Protein AF-A0A2A4GU53-F1 (afdb_monomer)

Radius of gyration: 11.16 Å; Cα contacts (8 Å, |Δi|>4): 140; chains: 1; bounding box: 24×25×27 Å

Organism: NCBI:txid53344

Foldseek 3Di:
DKKWWQWPVRDIDIAPAFAWKWKDDPPGIDIQGPVRVVVDDDDQQIWMWTDGPDIDIDRSVGTPDMDDD

pLDDT: mean 91.22, std 4.43, range [76.38, 96.56]

Solvent-accessible surface area (backbone atoms only — not comparable to full-atom values): 3936 Å² total; per-residue (Å²): 75,36,38,41,39,33,30,71,89,70,50,75,46,77,28,47,55,47,53,37,37,38,32,78,46,97,90,48,78,42,73,43,42,68,91,46,50,91,74,66,76,86,56,57,90,36,50,40,34,41,36,36,80,40,78,48,77,48,51,32,73,46,50,65,50,77,46,81,88

Structure (mmCIF, N/CA/C/O backbone):
data_AF-A0A2A4GU53-F1
#
_entry.id   AF-A0A2A4GU53-F1
#
loop_
_atom_site.group_PDB
_atom_site.id
_atom_site.type_symbol
_atom_site.label_atom_id
_atom_site.label_alt_id
_atom_site.label_comp_id
_atom_site.label_asym_id
_atom_site.label_entity_id
_atom_site.label_seq_id
_atom_site.pdbx_PDB_ins_code
_atom_site.Cartn_x
_atom_site.Cartn_y
_atom_site.Cartn_z
_atom_site.occupancy
_atom_site.B_iso_or_equiv
_atom_site.auth_seq_id
_atom_site.auth_comp_id
_atom_site.auth_asym_id
_atom_site.auth_atom_id
_atom_site.pdbx_PDB_model_num
ATOM 1 N N . MET A 1 1 ? -4.606 -10.886 0.940 1.00 89.06 1 MET A N 1
ATOM 2 C CA . MET A 1 1 ? -3.976 -10.173 2.070 1.00 89.06 1 MET A CA 1
ATOM 3 C C . MET A 1 1 ? -4.736 -8.881 2.274 1.00 89.06 1 MET A C 1
ATOM 5 O O . MET A 1 1 ? -5.161 -8.291 1.285 1.00 89.06 1 MET A O 1
ATOM 9 N N . LYS A 1 2 ? -4.980 -8.486 3.517 1.00 92.44 2 LYS A N 1
ATOM 10 C CA . LYS A 1 2 ? -5.643 -7.234 3.872 1.00 92.44 2 LYS A CA 1
ATOM 11 C C . LYS A 1 2 ? -4.592 -6.207 4.268 1.00 92.44 2 LYS A C 1
ATOM 13 O O . LYS A 1 2 ? -3.655 -6.530 4.991 1.00 92.44 2 LYS A O 1
ATOM 18 N N . VAL A 1 3 ? -4.784 -4.976 3.813 1.00 94.00 3 VAL A N 1
ATOM 19 C CA . VAL A 1 3 ? -3.985 -3.818 4.213 1.00 94.00 3 VAL A CA 1
ATOM 20 C C . VAL A 1 3 ? -4.851 -2.876 5.022 1.00 94.00 3 VAL A C 1
ATOM 22 O O . VAL A 1 3 ? -5.972 -2.560 4.612 1.00 94.00 3 VAL A O 1
ATOM 25 N N . LEU A 1 4 ? -4.323 -2.405 6.144 1.00 95.81 4 LEU A N 1
ATOM 26 C CA . LEU A 1 4 ? -4.846 -1.260 6.871 1.00 95.81 4 LEU A CA 1
ATOM 27 C C . LEU A 1 4 ? -3.835 -0.117 6.782 1.00 95.81 4 LEU A C 1
ATOM 29 O O . LEU A 1 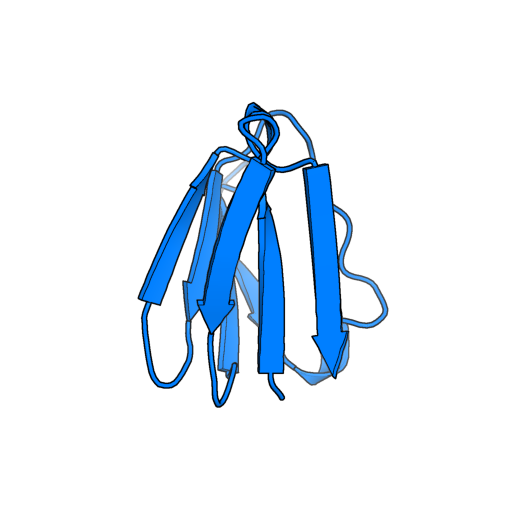4 ? -2.709 -0.232 7.252 1.00 95.81 4 LEU A O 1
ATOM 33 N N . VAL A 1 5 ? -4.252 0.987 6.171 1.00 95.00 5 VAL A N 1
ATOM 34 C CA . VAL A 1 5 ? -3.487 2.231 6.092 1.00 95.00 5 VAL A CA 1
ATOM 35 C C . VAL A 1 5 ? -4.092 3.210 7.090 1.00 95.00 5 VAL A C 1
ATOM 37 O O . VAL A 1 5 ? -5.247 3.621 6.942 1.00 95.00 5 VAL A O 1
ATOM 40 N N . THR A 1 6 ? -3.322 3.576 8.111 1.00 96.25 6 THR A N 1
ATOM 41 C CA . THR A 1 6 ? -3.698 4.628 9.062 1.00 96.25 6 THR A CA 1
ATOM 42 C C . THR A 1 6 ? -3.048 5.930 8.624 1.00 96.25 6 THR A C 1
ATOM 44 O O . THR A 1 6 ? -1.834 5.979 8.423 1.00 96.25 6 THR A O 1
ATOM 47 N N . LEU A 1 7 ? -3.844 6.985 8.465 1.00 95.50 7 LEU A N 1
ATOM 48 C CA . LEU A 1 7 ? -3.362 8.310 8.089 1.00 95.50 7 LEU A CA 1
ATOM 49 C C . LEU A 1 7 ? -3.037 9.151 9.327 1.00 95.50 7 LEU A C 1
ATOM 51 O O . LEU A 1 7 ? -3.503 8.879 10.434 1.00 95.50 7 LEU A O 1
ATOM 55 N N . LYS A 1 8 ? -2.243 10.205 9.137 1.00 94.69 8 LYS A N 1
ATOM 56 C CA . LYS A 1 8 ? -1.847 11.145 10.198 1.00 94.69 8 LYS A CA 1
ATOM 57 C C . LYS A 1 8 ? -3.021 11.925 10.790 1.00 94.69 8 LYS A C 1
ATOM 59 O O . LYS A 1 8 ? -2.928 12.366 11.930 1.00 94.69 8 LYS A O 1
ATOM 64 N N . ASP A 1 9 ? -4.118 12.064 10.048 1.00 95.44 9 ASP A N 1
ATOM 65 C CA . ASP A 1 9 ? -5.375 12.636 10.547 1.00 95.44 9 ASP A CA 1
ATOM 66 C C . ASP A 1 9 ? -6.183 11.655 11.428 1.00 95.44 9 ASP A C 1
ATOM 68 O O . ASP A 1 9 ? -7.244 12.007 11.940 1.00 95.44 9 ASP A O 1
ATOM 72 N N . GLY A 1 10 ? -5.684 10.427 11.617 1.00 94.75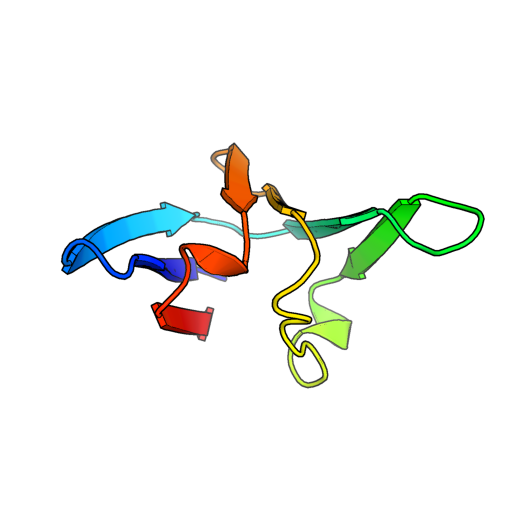 10 GLY A N 1
ATOM 73 C CA . GLY A 1 10 ? -6.315 9.364 12.397 1.00 94.75 10 GLY A CA 1
ATOM 74 C C . GLY A 1 10 ? -7.329 8.526 11.615 1.00 94.75 10 GLY A C 1
ATOM 75 O O . GLY A 1 10 ? -7.827 7.526 12.139 1.00 94.75 10 GLY A O 1
ATOM 76 N N . SER A 1 11 ? -7.634 8.888 10.367 1.00 96.56 11 SER A N 1
ATOM 77 C CA . SER A 1 11 ? -8.523 8.099 9.523 1.00 96.56 11 SER A CA 1
ATOM 78 C C . SER A 1 11 ? -7.868 6.783 9.100 1.00 96.56 11 SER A C 1
ATOM 80 O O . SER A 1 11 ? -6.649 6.661 8.965 1.00 96.56 11 SER A O 1
ATOM 82 N N . LYS A 1 12 ? -8.706 5.762 8.907 1.00 96.38 12 LYS A N 1
ATOM 83 C CA . LYS A 1 12 ? -8.280 4.408 8.549 1.00 96.38 12 LYS A CA 1
ATOM 84 C C . LYS A 1 12 ? -8.874 4.014 7.209 1.00 96.38 12 LYS A C 1
ATOM 86 O O . LYS A 1 12 ? -10.074 4.181 6.977 1.00 96.38 12 LYS A O 1
ATOM 91 N N . LYS A 1 13 ? -8.031 3.497 6.322 1.00 95.62 13 LYS A N 1
ATOM 92 C CA . LYS A 1 13 ? -8.408 3.005 4.998 1.00 95.62 13 LYS A CA 1
ATOM 93 C C . LYS A 1 13 ? -7.997 1.551 4.888 1.00 95.62 13 LYS A C 1
ATOM 95 O O . LYS A 1 13 ? -6.895 1.178 5.270 1.00 95.62 13 LYS A O 1
ATOM 100 N N . HIS A 1 14 ? -8.889 0.735 4.354 1.00 94.88 14 HIS A N 1
ATOM 101 C CA . HIS A 1 14 ? -8.627 -0.683 4.170 1.00 94.88 14 HIS A CA 1
ATOM 102 C C . HIS A 1 14 ? -8.488 -0.998 2.687 1.00 94.88 14 HIS A C 1
ATOM 104 O O . HIS A 1 14 ? -9.123 -0.343 1.861 1.00 94.88 14 HIS A O 1
ATOM 110 N N . VAL A 1 15 ? -7.698 -2.016 2.361 1.00 94.75 15 VAL A N 1
ATOM 111 C CA . VAL A 1 15 ? -7.696 -2.679 1.053 1.00 94.75 15 VAL A CA 1
ATOM 112 C C . VAL A 1 15 ? -7.769 -4.179 1.295 1.00 94.75 15 VAL A C 1
ATOM 114 O O . VAL A 1 15 ? -6.887 -4.754 1.927 1.00 94.75 15 VAL A O 1
ATOM 117 N N . SER A 1 16 ? -8.845 -4.810 0.831 1.00 95.06 16 SER A N 1
ATOM 118 C CA . SER A 1 16 ? -8.976 -6.271 0.867 1.00 95.06 16 SER A CA 1
ATOM 119 C C . SER A 1 16 ? -8.368 -6.881 -0.391 1.00 95.06 16 SER A C 1
ATOM 121 O O . SER A 1 16 ? -8.283 -6.204 -1.413 1.00 95.06 16 SER A O 1
ATOM 123 N N . ASP A 1 17 ? -7.953 -8.145 -0.319 1.00 93.94 17 ASP A N 1
ATOM 124 C CA . ASP A 1 17 ? -7.380 -8.900 -1.443 1.00 93.94 17 ASP A CA 1
ATOM 125 C C . ASP A 1 17 ? -6.295 -8.141 -2.211 1.00 93.94 17 ASP A C 1
ATOM 127 O O . ASP A 1 17 ? -6.307 -8.092 -3.439 1.00 93.94 17 ASP A O 1
ATOM 131 N N . LEU A 1 18 ? -5.361 -7.535 -1.469 1.00 93.56 18 LEU A N 1
ATOM 132 C CA . LEU A 1 18 ? -4.218 -6.839 -2.044 1.00 93.56 18 LEU A CA 1
ATOM 133 C C . LEU A 1 18 ? -3.460 -7.768 -3.000 1.00 93.56 18 LEU A C 1
ATOM 135 O O . LEU A 1 18 ? -3.086 -8.887 -2.626 1.00 93.56 18 LEU A O 1
ATOM 139 N N . LYS A 1 19 ? -3.248 -7.267 -4.214 1.00 92.75 19 LYS A N 1
ATOM 140 C CA . LYS A 1 19 ? -2.501 -7.905 -5.296 1.00 92.75 19 LYS A CA 1
ATOM 141 C C . LYS A 1 19 ? -1.113 -7.291 -5.425 1.00 92.75 19 LYS A C 1
ATOM 143 O O . LYS A 1 19 ? -0.132 -8.023 -5.495 1.00 92.75 19 LYS A O 1
ATOM 148 N N . GLU A 1 20 ? -1.053 -5.962 -5.417 1.00 94.44 20 GLU A N 1
ATOM 149 C CA . GLU A 1 20 ? 0.171 -5.201 -5.644 1.00 94.44 20 GLU A CA 1
ATOM 150 C C . GLU A 1 20 ? 0.098 -3.803 -5.015 1.00 94.44 20 GLU A C 1
ATOM 152 O O . GLU A 1 20 ? -0.983 -3.283 -4.713 1.00 94.44 20 GLU A O 1
ATOM 157 N N . ILE A 1 21 ? 1.266 -3.195 -4.828 1.00 94.06 21 ILE A N 1
ATOM 158 C CA . ILE A 1 21 ? 1.427 -1.787 -4.465 1.00 94.06 21 ILE A CA 1
ATOM 159 C C . ILE A 1 21 ? 2.220 -1.113 -5.577 1.00 94.06 21 ILE A C 1
ATOM 161 O O . ILE A 1 21 ? 3.273 -1.604 -5.970 1.00 94.06 21 ILE A O 1
ATOM 165 N N . VAL A 1 22 ? 1.730 0.016 -6.070 1.00 94.69 22 VAL A N 1
ATOM 166 C CA . VAL A 1 22 ? 2.310 0.740 -7.199 1.00 94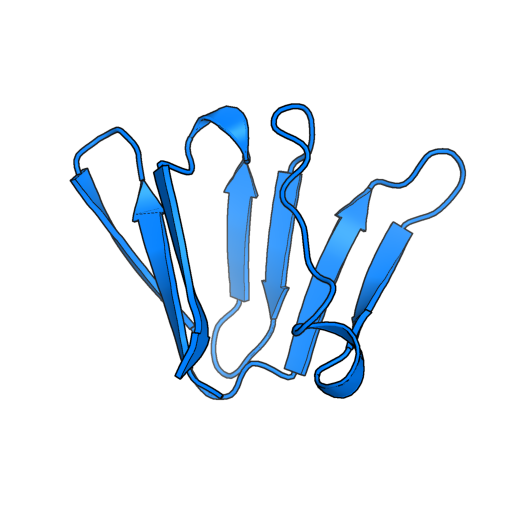.69 22 VAL A CA 1
ATOM 167 C C . VAL A 1 22 ? 2.754 2.126 -6.743 1.00 94.69 22 VAL A C 1
ATOM 169 O O . VAL A 1 22 ? 2.005 2.813 -6.050 1.00 94.69 22 VAL A O 1
ATOM 172 N N . TYR A 1 23 ? 3.953 2.556 -7.126 1.00 93.06 23 TYR A N 1
ATOM 173 C CA . TYR A 1 23 ? 4.459 3.898 -6.818 1.00 93.06 23 TYR A CA 1
ATOM 174 C C . TYR A 1 23 ? 5.399 4.417 -7.919 1.00 93.06 23 TYR A C 1
ATOM 176 O O . TYR A 1 23 ? 5.976 3.625 -8.669 1.00 93.06 23 TYR A O 1
ATOM 184 N N . PRO A 1 24 ? 5.561 5.745 -8.067 1.00 87.31 24 PRO A N 1
ATOM 185 C CA . PRO A 1 24 ? 6.508 6.302 -9.024 1.00 87.31 24 PRO A CA 1
ATOM 186 C C . PRO A 1 24 ? 7.951 6.008 -8.585 1.00 87.31 24 PRO A C 1
ATOM 188 O O . PRO A 1 24 ? 8.355 6.320 -7.462 1.00 87.31 24 PRO A O 1
ATOM 191 N N . GLY A 1 25 ? 8.724 5.391 -9.474 1.00 83.81 25 GLY A N 1
ATOM 192 C CA . GLY A 1 25 ? 10.174 5.238 -9.370 1.00 83.81 25 GLY A CA 1
ATOM 193 C C . GLY A 1 25 ? 10.923 6.331 -10.132 1.00 83.81 25 GLY A C 1
ATOM 194 O O . GLY A 1 25 ? 10.320 7.249 -10.686 1.00 83.81 25 GLY A O 1
ATOM 195 N N . TYR A 1 26 ? 12.254 6.232 -10.162 1.00 76.38 26 TYR A N 1
ATOM 196 C CA . TYR A 1 26 ? 13.116 7.257 -10.770 1.00 76.38 26 TYR A CA 1
ATOM 197 C C . TYR A 1 26 ? 12.913 7.389 -12.293 1.00 76.38 26 TYR A C 1
ATOM 199 O O . TYR A 1 26 ? 12.802 8.497 -12.806 1.00 76.38 26 TYR A O 1
ATOM 207 N N . GLU A 1 27 ? 12.808 6.260 -13.004 1.00 84.62 27 GLU A N 1
ATOM 208 C CA . GLU A 1 27 ? 12.608 6.222 -14.468 1.00 84.62 27 GLU A CA 1
ATOM 209 C C . GLU A 1 27 ? 11.309 5.526 -14.894 1.00 84.62 27 GLU A C 1
ATOM 211 O O . GLU A 1 27 ? 10.872 5.659 -16.036 1.00 84.62 27 GLU A O 1
ATOM 216 N N . LYS A 1 28 ? 10.683 4.759 -13.997 1.00 89.69 28 LYS A N 1
ATOM 217 C CA . LYS A 1 28 ? 9.483 3.970 -14.288 1.00 89.69 28 LYS A CA 1
ATOM 218 C C . LYS A 1 28 ? 8.609 3.822 -13.056 1.00 89.69 28 LYS A C 1
ATOM 220 O O . LYS A 1 28 ? 9.052 4.051 -11.938 1.00 89.69 28 LYS A O 1
ATOM 225 N N . VAL A 1 29 ? 7.378 3.385 -13.274 1.00 90.31 29 VAL A N 1
ATOM 226 C CA . VAL A 1 29 ? 6.507 2.920 -12.197 1.00 90.31 29 VAL A CA 1
ATOM 227 C C . VAL A 1 29 ? 7.087 1.635 -11.606 1.00 90.31 29 VAL A C 1
ATOM 229 O O . VAL A 1 29 ? 7.449 0.712 -12.339 1.00 90.31 29 VAL A O 1
ATOM 232 N N . GLU A 1 30 ? 7.199 1.599 -10.285 1.00 90.00 30 GLU A N 1
ATOM 233 C CA . GLU A 1 30 ? 7.595 0.420 -9.528 1.00 90.00 30 GLU A CA 1
ATOM 234 C C . GLU A 1 30 ? 6.348 -0.289 -8.999 1.00 90.00 30 GLU A C 1
ATOM 236 O O . GLU A 1 30 ? 5.311 0.326 -8.729 1.00 90.00 30 GLU A O 1
ATOM 241 N N . THR A 1 31 ? 6.440 -1.609 -8.896 1.00 92.44 31 THR A N 1
ATOM 242 C CA . THR A 1 31 ? 5.349 -2.468 -8.449 1.00 92.44 31 THR A CA 1
ATOM 243 C C . THR A 1 31 ? 5.914 -3.463 -7.458 1.00 92.44 31 THR A C 1
ATOM 245 O O . THR A 1 31 ? 6.882 -4.148 -7.768 1.00 92.44 31 THR A O 1
ATOM 248 N N . VAL A 1 32 ? 5.307 -3.516 -6.279 1.00 90.75 32 VAL A N 1
ATOM 249 C CA . VAL A 1 32 ? 5.632 -4.469 -5.221 1.00 90.75 32 VAL A CA 1
ATOM 250 C C . VAL A 1 32 ? 4.532 -5.509 -5.208 1.00 90.75 32 VAL A C 1
ATOM 252 O O . VAL A 1 32 ? 3.372 -5.213 -4.901 1.00 90.75 32 VAL A O 1
ATOM 255 N N . THR A 1 33 ? 4.897 -6.722 -5.599 1.00 89.38 33 THR A N 1
ATOM 256 C CA . THR A 1 33 ? 3.997 -7.873 -5.620 1.00 89.38 33 THR A CA 1
ATOM 257 C C . THR A 1 33 ? 3.822 -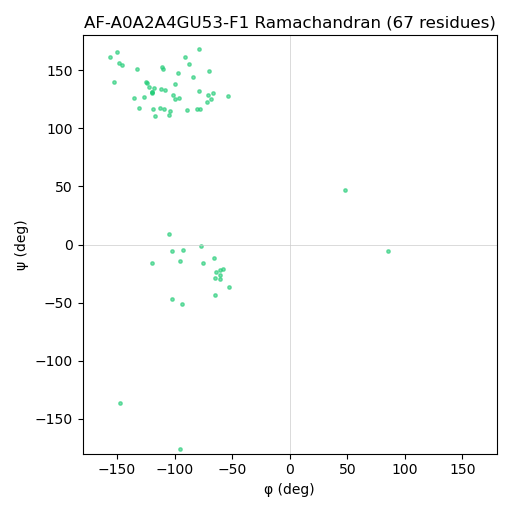8.450 -4.222 1.00 89.38 33 THR A C 1
ATOM 259 O O . THR A 1 33 ? 4.557 -8.120 -3.293 1.00 89.38 33 THR A O 1
ATOM 262 N N . LYS A 1 34 ? 2.849 -9.352 -4.057 1.00 82.38 34 LYS A N 1
ATOM 263 C CA . LYS A 1 34 ? 2.577 -9.998 -2.767 1.00 82.38 34 LYS A CA 1
ATOM 264 C C . LYS A 1 34 ? 3.815 -10.648 -2.133 1.00 82.38 34 LYS A C 1
ATOM 266 O O . LYS A 1 34 ? 3.954 -10.582 -0.915 1.00 82.38 34 LYS A O 1
ATOM 271 N N . ASP A 1 35 ? 4.691 -11.226 -2.948 1.00 85.25 35 ASP A N 1
ATOM 272 C CA . ASP A 1 35 ? 5.888 -11.936 -2.487 1.00 85.25 35 ASP A CA 1
ATOM 273 C C . ASP A 1 35 ? 7.003 -10.978 -2.026 1.00 85.25 35 ASP A C 1
ATOM 275 O O . ASP A 1 35 ? 7.913 -11.377 -1.308 1.00 85.25 35 ASP A O 1
ATOM 279 N N . GLU A 1 36 ? 6.911 -9.696 -2.385 1.00 86.75 36 GLU A N 1
ATOM 280 C CA . GLU A 1 36 ? 7.906 -8.663 -2.070 1.00 86.75 36 GLU A CA 1
ATOM 281 C C . GLU A 1 36 ? 7.470 -7.768 -0.898 1.00 86.75 36 GLU A C 1
ATOM 283 O O . GLU A 1 36 ? 8.249 -6.940 -0.420 1.00 86.75 36 GLU A O 1
ATOM 288 N N . ILE A 1 37 ? 6.242 -7.938 -0.389 1.00 85.44 37 ILE A N 1
ATOM 289 C CA . ILE A 1 37 ? 5.671 -7.066 0.651 1.00 85.44 37 ILE A CA 1
ATOM 290 C C . ILE A 1 37 ? 6.421 -7.150 1.977 1.00 85.44 37 ILE A C 1
ATOM 292 O O . ILE A 1 37 ? 6.490 -6.155 2.693 1.00 85.44 37 ILE A O 1
ATOM 296 N N . GLU A 1 38 ? 7.047 -8.283 2.294 1.00 79.69 38 GLU A N 1
ATOM 297 C CA . GLU A 1 38 ? 7.893 -8.395 3.491 1.00 79.69 38 GLU A CA 1
ATOM 298 C C . GLU A 1 38 ? 9.084 -7.422 3.464 1.00 79.69 38 GLU A C 1
ATOM 300 O O . GLU A 1 38 ? 9.611 -7.049 4.510 1.00 79.69 38 GLU A O 1
ATOM 305 N N . THR A 1 39 ? 9.474 -6.968 2.270 1.00 82.31 39 THR A N 1
ATOM 306 C CA . THR A 1 39 ? 10.534 -5.976 2.047 1.00 82.31 39 THR A CA 1
ATOM 307 C C . THR A 1 39 ? 10.002 -4.593 1.677 1.00 82.31 39 THR A C 1
ATOM 309 O O . THR A 1 39 ? 10.774 -3.714 1.296 1.00 82.31 39 THR A O 1
ATOM 312 N N . PHE A 1 40 ? 8.689 -4.372 1.777 1.00 85.31 40 PHE A N 1
ATOM 313 C CA . PHE A 1 40 ? 8.082 -3.090 1.452 1.00 85.31 40 PHE A CA 1
ATOM 314 C C . PHE A 1 40 ? 8.410 -2.041 2.516 1.00 85.31 40 PHE A C 1
ATOM 316 O O . PHE A 1 40 ? 8.053 -2.183 3.687 1.00 85.31 40 PHE A O 1
ATOM 323 N N . PHE A 1 41 ? 9.019 -0.939 2.085 1.00 85.12 41 PHE A N 1
ATOM 324 C CA . PHE A 1 41 ? 9.276 0.224 2.924 1.00 85.12 41 PHE A CA 1
ATOM 325 C C . PHE A 1 41 ? 8.673 1.473 2.296 1.00 85.12 41 PHE A C 1
ATOM 327 O O . PHE A 1 41 ? 8.764 1.695 1.090 1.00 85.12 41 PHE A O 1
ATOM 334 N N . LEU A 1 42 ? 8.080 2.314 3.141 1.00 87.38 42 LEU A N 1
ATOM 335 C CA . LEU A 1 42 ? 7.539 3.595 2.715 1.00 87.38 42 LEU A CA 1
ATOM 336 C C . LEU A 1 42 ? 8.651 4.635 2.602 1.00 87.38 42 LEU A C 1
ATOM 338 O O . LEU A 1 42 ? 9.241 5.050 3.597 1.00 87.38 42 LEU A O 1
ATOM 342 N N . ASP A 1 43 ? 8.864 5.118 1.387 1.00 88.00 43 ASP A N 1
ATOM 343 C CA . ASP A 1 43 ? 9.513 6.400 1.125 1.00 88.00 43 ASP A CA 1
ATOM 344 C C . ASP A 1 43 ? 8.505 7.545 1.369 1.00 88.00 43 ASP A C 1
ATOM 346 O O . ASP A 1 43 ? 7.505 7.630 0.648 1.00 88.00 43 ASP A O 1
ATOM 350 N N . PRO A 1 44 ? 8.741 8.439 2.350 1.00 83.94 44 PRO A N 1
ATOM 351 C CA . PRO A 1 44 ? 7.805 9.501 2.726 1.00 83.94 44 PRO A CA 1
ATOM 352 C C . PRO A 1 44 ? 7.589 10.560 1.635 1.00 83.94 44 PRO A C 1
ATOM 354 O O . PRO A 1 44 ? 6.681 11.381 1.766 1.00 83.94 44 PRO A O 1
ATOM 357 N N . THR A 1 45 ? 8.406 10.562 0.580 1.00 87.19 45 THR A N 1
ATOM 358 C CA . THR A 1 45 ? 8.326 11.526 -0.527 1.00 87.19 45 THR A CA 1
ATOM 359 C C . THR A 1 45 ? 7.464 11.049 -1.695 1.00 87.19 45 THR A C 1
ATOM 361 O O . THR A 1 45 ? 7.252 11.809 -2.639 1.00 87.19 45 THR A O 1
ATOM 364 N N . ARG A 1 46 ? 6.960 9.808 -1.648 1.00 89.19 46 ARG A N 1
ATOM 365 C CA . ARG A 1 46 ? 6.253 9.176 -2.770 1.00 89.19 46 ARG A CA 1
ATOM 366 C C . ARG A 1 46 ? 4.766 8.982 -2.497 1.00 89.19 46 ARG A C 1
ATOM 368 O O . ARG A 1 46 ? 4.340 8.774 -1.362 1.00 89.19 46 ARG A O 1
ATOM 375 N N . ALA A 1 47 ? 3.986 8.970 -3.570 1.00 91.81 47 ALA A N 1
ATOM 376 C CA . ALA A 1 47 ? 2.613 8.486 -3.556 1.00 91.81 47 ALA A CA 1
ATOM 377 C C . ALA A 1 47 ? 2.580 6.964 -3.732 1.00 91.81 47 ALA A C 1
ATOM 379 O O . ALA A 1 47 ? 3.372 6.412 -4.494 1.00 91.81 47 ALA A O 1
ATOM 380 N N . TYR A 1 48 ? 1.639 6.297 -3.070 1.00 94.69 48 TYR A N 1
ATOM 381 C CA . TYR A 1 48 ? 1.434 4.854 -3.177 1.00 94.69 48 TYR A CA 1
ATOM 382 C C . TYR A 1 48 ? -0.003 4.546 -3.573 1.00 94.69 48 TYR A C 1
ATOM 384 O O . TYR A 1 48 ? -0.956 5.149 -3.073 1.00 94.69 48 TYR A O 1
ATOM 392 N N . VAL A 1 49 ? -0.150 3.557 -4.448 1.00 95.56 49 VAL A N 1
ATOM 393 C CA . VAL A 1 49 ? -1.431 3.012 -4.880 1.00 95.56 49 VAL A CA 1
ATOM 394 C C . VAL A 1 49 ? -1.497 1.550 -4.464 1.00 95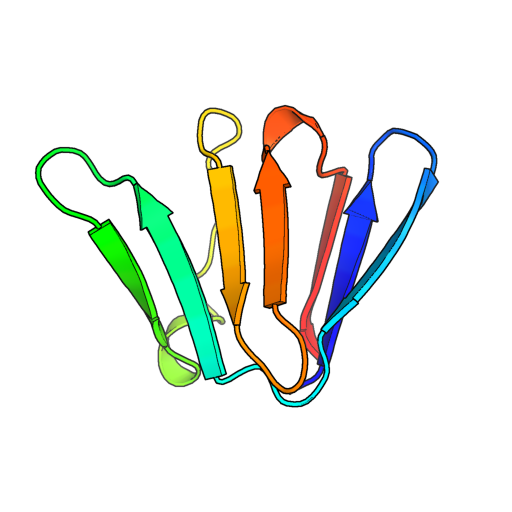.56 49 VAL A C 1
ATOM 396 O O . VAL A 1 49 ? -0.789 0.704 -4.998 1.00 95.56 49 VAL A O 1
ATOM 399 N N . PHE A 1 50 ? -2.360 1.247 -3.504 1.00 94.88 50 PHE A N 1
ATOM 400 C CA . PHE A 1 50 ? -2.622 -0.110 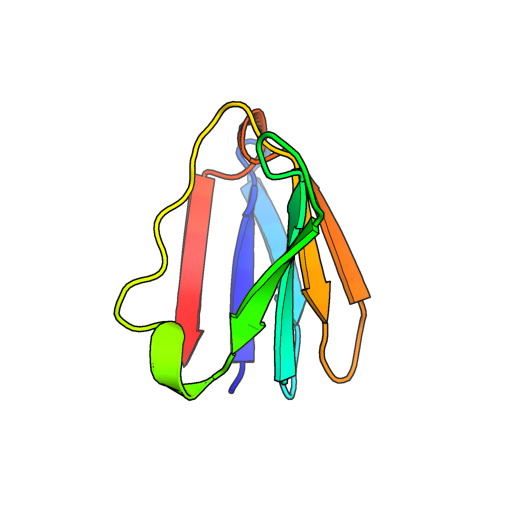-3.038 1.00 94.88 50 PHE A CA 1
ATOM 401 C C . PHE A 1 50 ? -3.746 -0.705 -3.883 1.00 94.88 50 PHE A C 1
ATOM 403 O O . PHE A 1 50 ? -4.873 -0.201 -3.853 1.00 94.88 50 PHE A O 1
ATOM 410 N N . VAL A 1 51 ? -3.447 -1.760 -4.640 1.00 95.00 51 VAL A N 1
ATOM 411 C CA . VAL A 1 51 ? -4.375 -2.373 -5.596 1.00 95.00 51 VAL A CA 1
ATOM 412 C C . VAL A 1 51 ? -4.829 -3.731 -5.070 1.00 95.00 51 VAL A C 1
ATOM 414 O O . VAL A 1 51 ? -4.033 -4.657 -4.913 1.00 95.00 51 VAL A O 1
ATOM 417 N N . GLY A 1 52 ? -6.127 -3.869 -4.808 1.00 93.88 52 GLY A N 1
ATOM 418 C CA . GLY A 1 52 ? -6.745 -5.129 -4.394 1.00 93.88 52 GLY A CA 1
ATOM 419 C C . GLY A 1 5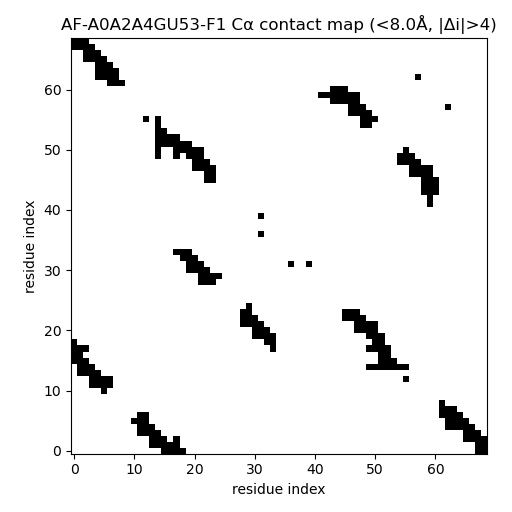2 ? -8.178 -5.259 -4.900 1.00 93.88 52 GLY A C 1
ATOM 420 O O . GLY A 1 52 ? -8.471 -4.919 -6.045 1.00 93.88 52 GLY A O 1
ATOM 421 N N . ALA A 1 53 ? -9.090 -5.717 -4.042 1.00 94.75 53 ALA A N 1
ATOM 422 C CA . ALA A 1 53 ? -10.535 -5.625 -4.278 1.00 94.75 53 ALA A CA 1
ATOM 423 C C . ALA A 1 53 ? -11.008 -4.164 -4.412 1.00 94.75 53 ALA A C 1
ATOM 425 O O . ALA A 1 53 ? -12.002 -3.881 -5.075 1.00 94.75 53 ALA A O 1
ATOM 426 N N . GLN A 1 54 ? -10.266 -3.241 -3.799 1.00 93.12 54 GLN A N 1
ATOM 427 C CA . GLN A 1 54 ? -10.421 -1.799 -3.938 1.00 93.12 54 GLN A CA 1
ATOM 428 C C . GLN A 1 54 ? -9.059 -1.152 -4.182 1.00 93.12 54 GLN A C 1
ATOM 430 O O . GLN A 1 54 ? -8.036 -1.665 -3.726 1.00 93.12 54 GLN A O 1
ATOM 435 N N . THR A 1 55 ? -9.060 -0.026 -4.892 1.00 94.00 55 THR A N 1
ATOM 436 C CA . THR A 1 55 ? -7.854 0.764 -5.147 1.00 94.00 55 THR A CA 1
ATOM 437 C C . THR A 1 55 ? -7.810 1.939 -4.184 1.00 94.00 55 THR A C 1
ATOM 439 O O . THR A 1 55 ? -8.755 2.726 -4.116 1.00 94.00 55 THR A O 1
ATOM 442 N N . LEU A 1 56 ? -6.709 2.071 -3.448 1.00 94.75 56 LEU A N 1
ATOM 443 C CA . LEU A 1 56 ? -6.458 3.196 -2.553 1.00 94.75 56 LEU A CA 1
ATOM 444 C C . LEU A 1 56 ? -5.207 3.940 -3.015 1.00 94.75 56 LEU A C 1
ATOM 446 O O . LEU A 1 56 ? -4.120 3.380 -2.965 1.00 94.75 56 LEU A O 1
ATOM 450 N N . SER A 1 57 ? -5.364 5.203 -3.411 1.00 94.81 57 SER A N 1
ATOM 451 C CA . SER A 1 57 ? -4.250 6.108 -3.711 1.00 94.81 57 SER A CA 1
ATOM 452 C C . SER A 1 57 ? -4.030 7.055 -2.538 1.00 94.81 57 SER A C 1
ATOM 454 O O . SER A 1 57 ? -4.982 7.693 -2.083 1.00 94.81 57 SER A O 1
ATOM 456 N N . VAL A 1 58 ? -2.797 7.151 -2.046 1.00 93.50 58 VAL A N 1
ATOM 457 C CA . VAL A 1 58 ? -2.454 8.001 -0.902 1.00 93.50 58 VAL A CA 1
ATOM 458 C C . VAL A 1 58 ? -0.994 8.454 -0.949 1.00 93.50 58 VAL A C 1
ATOM 460 O O . VAL A 1 58 ? -0.092 7.689 -1.279 1.00 93.50 58 VAL A O 1
ATOM 463 N N . GLU A 1 59 ? -0.757 9.710 -0.583 1.00 93.06 59 GLU A N 1
ATOM 464 C CA . GLU A 1 59 ? 0.588 10.262 -0.397 1.00 93.06 59 GLU A CA 1
ATOM 465 C C . GLU A 1 59 ? 1.241 9.673 0.861 1.00 93.06 59 GLU A C 1
ATOM 467 O O . GLU A 1 59 ? 0.653 9.755 1.943 1.00 93.06 59 GLU A O 1
ATOM 472 N N . ALA A 1 60 ? 2.469 9.146 0.783 1.00 89.69 60 ALA A N 1
ATOM 473 C CA . ALA A 1 60 ? 3.143 8.584 1.960 1.00 89.69 60 ALA A CA 1
ATOM 474 C C . ALA A 1 60 ? 3.353 9.604 3.074 1.00 89.69 60 ALA A C 1
ATOM 476 O O . ALA A 1 60 ? 3.290 9.253 4.249 1.00 89.69 60 ALA A O 1
ATOM 477 N N . GLY A 1 61 ? 3.507 10.883 2.724 1.00 90.94 61 GLY A N 1
ATOM 478 C CA . GLY A 1 61 ? 3.560 11.972 3.693 1.00 90.94 61 GLY A CA 1
ATOM 479 C C . GLY A 1 61 ? 2.317 12.064 4.592 1.00 90.94 61 GLY A C 1
ATOM 480 O O . GLY A 1 61 ? 2.414 12.627 5.683 1.00 90.94 61 GLY A O 1
ATOM 481 N N . GLN A 1 62 ? 1.179 11.497 4.177 1.00 92.81 62 GLN A N 1
ATOM 482 C CA . GLN A 1 62 ? -0.063 11.415 4.953 1.00 92.81 62 GLN A CA 1
ATOM 483 C C . GLN A 1 62 ? -0.213 10.091 5.709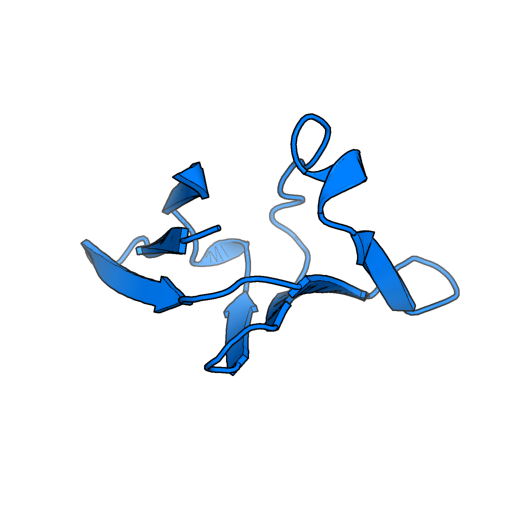 1.00 92.81 62 GLN A C 1
ATOM 485 O O . GLN A 1 62 ? -1.053 10.002 6.602 1.00 92.81 62 GLN A O 1
ATOM 490 N N . ILE A 1 63 ? 0.581 9.073 5.382 1.00 93.94 63 ILE A N 1
ATOM 491 C CA . ILE A 1 63 ? 0.531 7.766 6.034 1.00 93.94 63 ILE A CA 1
ATOM 492 C C . ILE A 1 63 ? 1.255 7.850 7.381 1.00 93.94 63 ILE A C 1
ATOM 494 O O . ILE A 1 63 ? 2.360 8.385 7.490 1.00 93.94 63 ILE A O 1
ATOM 498 N N . LEU A 1 64 ? 0.611 7.328 8.420 1.00 92.56 64 LEU A N 1
ATOM 499 C CA . LEU A 1 64 ? 1.208 7.105 9.732 1.00 92.56 64 LEU A CA 1
ATOM 500 C C . LEU A 1 64 ? 1.750 5.675 9.835 1.00 92.56 64 LEU A C 1
ATOM 502 O O . LEU A 1 64 ? 2.910 5.488 10.185 1.00 92.56 64 LEU A O 1
ATOM 506 N N . THR A 1 65 ? 0.925 4.677 9.503 1.00 92.38 65 THR A N 1
ATOM 507 C CA . THR A 1 65 ? 1.311 3.256 9.491 1.00 92.38 65 THR A CA 1
ATOM 508 C C . THR A 1 65 ? 0.601 2.487 8.378 1.00 92.38 65 THR A C 1
ATOM 510 O O . THR A 1 65 ? -0.496 2.855 7.946 1.00 92.38 65 THR A O 1
ATOM 513 N N . VAL A 1 66 ? 1.228 1.394 7.936 1.00 92.50 66 VAL A N 1
ATOM 514 C CA . VAL A 1 66 ? 0.640 0.387 7.044 1.00 92.50 66 VAL A CA 1
ATOM 515 C C . VAL A 1 66 ? 0.801 -0.971 7.707 1.00 92.50 66 VAL A C 1
ATOM 517 O O . VAL A 1 66 ? 1.905 -1.345 8.091 1.00 92.50 66 VAL A O 1
ATOM 520 N N . GLU A 1 67 ? -0.302 -1.695 7.845 1.00 92.56 67 GLU A N 1
ATOM 521 C CA . GLU A 1 67 ? -0.348 -3.013 8.472 1.00 92.56 67 GLU A CA 1
ATOM 522 C C . GLU A 1 67 ? -0.857 -4.043 7.460 1.00 92.56 67 GLU A C 1
ATOM 524 O O . GLU A 1 67 ? -1.880 -3.825 6.803 1.00 92.56 67 GLU A O 1
ATOM 529 N N . PHE A 1 68 ? -0.147 -5.166 7.346 1.00 90.75 68 PHE A N 1
ATOM 530 C CA . PHE A 1 68 ? -0.475 -6.285 6.460 1.00 90.75 68 PHE A CA 1
ATOM 531 C C . PHE A 1 68 ? -0.975 -7.479 7.290 1.00 90.75 68 PHE A C 1
ATOM 533 O O . PHE A 1 68 ? -0.365 -7.812 8.305 1.00 90.75 68 PHE A O 1
ATOM 540 N N . SER A 1 69 ? -2.089 -8.108 6.880 1.00 86.94 69 SER A N 1
ATOM 541 C CA . SER A 1 69 ? -2.715 -9.258 7.576 1.00 86.94 69 SER A CA 1
ATOM 542 C C . SER A 1 69 ? -3.407 -10.265 6.657 1.00 86.94 69 SER A C 1
ATOM 544 O O . SER A 1 69 ? -3.812 -9.893 5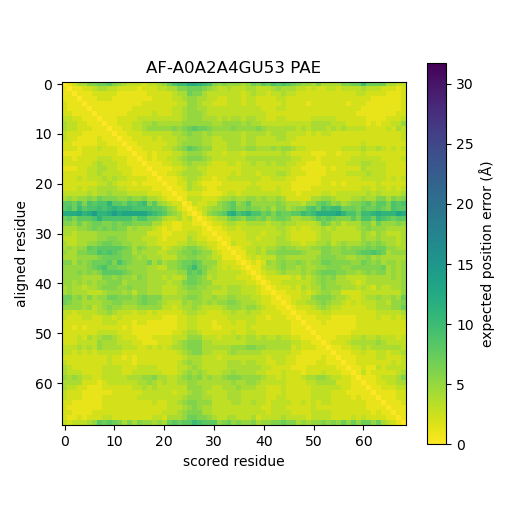.527 1.00 86.94 69 SER A O 1
#

Sequence (69 aa):
MKVLVTLKDGSKKHVSDLKEIVYPGYEKVETVTKDEIETFFLDPTRAYVFVGAQTLSVEAGQILTVEFS

Mean predicted aligned error: 3.32 Å

Secondary structure (DSSP, 8-state):
--EEEEETTS-EEEESS--EEEEE-SSSEEEEEGGGGGG----TTSEEEEESSSEEEEEGGGEEEEEE-

Nearest PDB structures (foldseek):
  5o9i-assembly2_B  TM=4.384E-01  e=6.765E-01  Methanocaldococcus vulcanius M7
  5o9i-assembly1_A  TM=4.443E-01  e=1.050E+00  Methanocaldococcus vulcanius M7
  5bkh-assembly1_A  TM=4.582E-01  e=1.383E+00  Pyrococcus horikoshii OT3
  2d6f-assembly1_A  TM=3.241E-01  e=3.156E+00  Methanothermobacter thermautotrophicus